Protein AF-A0A849F5K6-F1 (afdb_monomer_lite)

pLDDT: mean 85.27, std 10.62, ran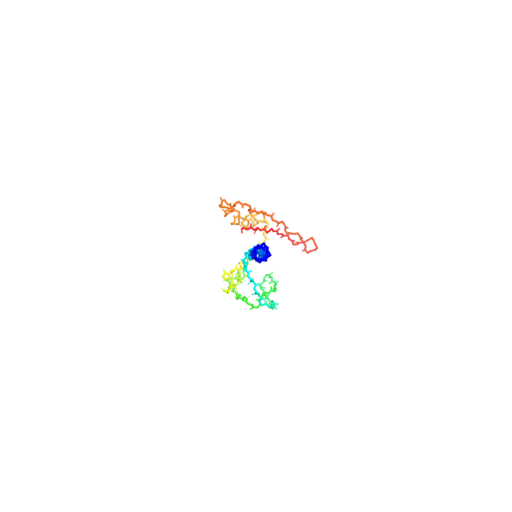ge [55.69, 97.12]

Structure (mmCIF, N/CA/C/O backbone):
data_AF-A0A849F5K6-F1
#
_entry.id   AF-A0A849F5K6-F1
#
loop_
_atom_site.group_PDB
_atom_site.id
_atom_site.type_symbol
_atom_site.label_atom_id
_atom_site.label_alt_id
_atom_site.label_comp_id
_atom_site.label_asym_id
_atom_site.label_entity_id
_atom_site.label_seq_id
_atom_site.pdbx_PDB_ins_code
_atom_site.Cartn_x
_atom_site.Cartn_y
_atom_site.Cartn_z
_atom_site.occupancy
_atom_site.B_iso_or_equiv
_atom_site.auth_seq_id
_atom_site.auth_comp_id
_atom_site.auth_asym_id
_atom_site.auth_atom_id
_atom_site.pdbx_PDB_model_num
ATOM 1 N N . MET A 1 1 ? 17.921 19.137 -88.217 1.00 57.31 1 MET A N 1
ATOM 2 C CA . MET A 1 1 ? 18.134 19.720 -86.867 1.00 57.31 1 MET A CA 1
ATOM 3 C C . MET A 1 1 ? 16.917 19.630 -85.945 1.00 57.31 1 MET A C 1
ATOM 5 O O . MET A 1 1 ? 17.118 19.302 -84.788 1.00 57.31 1 MET A O 1
ATOM 9 N N . LYS A 1 2 ? 15.675 19.828 -86.423 1.00 64.31 2 LYS A N 1
ATOM 10 C CA . LYS A 1 2 ? 14.465 19.844 -85.570 1.00 64.31 2 LYS A CA 1
ATOM 11 C C 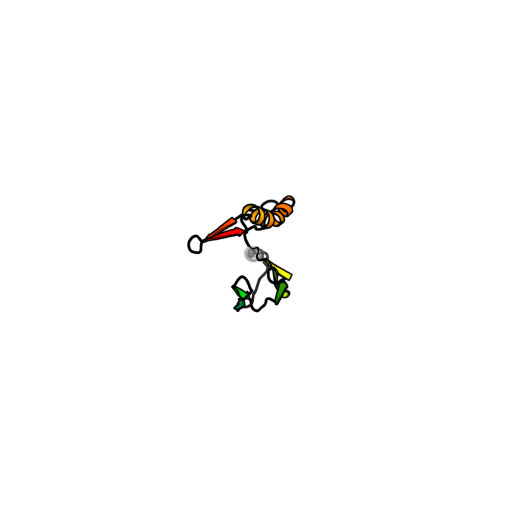. LYS A 1 2 ? 14.209 18.548 -84.769 1.00 64.31 2 LYS A C 1
ATOM 13 O O . LYS A 1 2 ? 13.930 18.630 -83.584 1.00 64.31 2 LYS A O 1
ATOM 18 N N . ILE A 1 3 ? 14.391 17.364 -85.367 1.00 75.00 3 ILE A N 1
ATOM 19 C CA . ILE A 1 3 ? 14.138 16.065 -84.699 1.00 75.00 3 ILE A CA 1
ATOM 20 C C . ILE A 1 3 ? 15.132 15.780 -83.559 1.00 75.00 3 ILE A C 1
ATO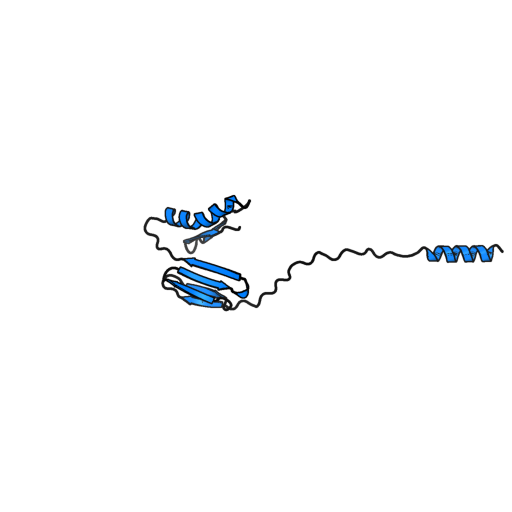M 22 O O . ILE A 1 3 ? 14.725 15.328 -82.496 1.00 75.00 3 ILE A O 1
ATOM 26 N N . LYS A 1 4 ? 16.423 16.104 -83.736 1.00 75.12 4 LYS A N 1
ATOM 27 C CA . LYS A 1 4 ? 17.435 15.932 -82.676 1.00 75.12 4 LYS A CA 1
ATOM 28 C C . LYS A 1 4 ? 17.159 16.846 -81.473 1.00 75.12 4 LYS A C 1
ATOM 30 O O . LYS A 1 4 ? 17.317 16.401 -80.344 1.00 75.12 4 LYS A O 1
ATOM 35 N N . SER A 1 5 ? 16.683 18.075 -81.708 1.00 76.31 5 SER A N 1
ATOM 36 C CA . SER A 1 5 ? 16.238 18.972 -80.629 1.00 76.31 5 SER A CA 1
ATOM 37 C C . SER A 1 5 ? 14.996 18.459 -79.904 1.00 76.31 5 SER A C 1
ATOM 39 O O . SER A 1 5 ? 14.935 18.586 -78.689 1.00 76.31 5 SER A O 1
ATOM 41 N N . VAL A 1 6 ? 14.029 17.862 -80.610 1.00 84.00 6 VAL A N 1
ATOM 42 C CA . VAL A 1 6 ? 12.816 17.302 -79.982 1.00 84.00 6 VAL A CA 1
ATOM 43 C C . VAL A 1 6 ? 13.154 16.099 -79.099 1.00 84.00 6 VAL A C 1
ATOM 45 O O . VAL A 1 6 ? 12.652 16.007 -77.984 1.00 84.00 6 VAL A O 1
ATOM 48 N N . ILE A 1 7 ? 14.051 15.218 -79.554 1.00 85.25 7 ILE A N 1
ATOM 49 C CA . ILE A 1 7 ? 14.507 14.064 -78.763 1.00 85.25 7 ILE A CA 1
ATOM 50 C C . ILE A 1 7 ? 15.252 14.533 -77.508 1.00 85.25 7 ILE A C 1
ATOM 52 O O . ILE A 1 7 ? 14.963 14.040 -76.425 1.00 85.25 7 ILE A O 1
ATOM 56 N N . LEU A 1 8 ? 16.140 15.528 -77.638 1.00 84.88 8 LEU A N 1
ATOM 57 C CA . LEU A 1 8 ? 16.868 16.107 -76.504 1.00 84.88 8 LEU A CA 1
ATOM 58 C C . LEU A 1 8 ? 15.915 16.722 -75.464 1.00 84.88 8 LEU A C 1
ATOM 60 O O . LEU A 1 8 ? 16.107 16.555 -74.259 1.00 84.88 8 LEU A O 1
ATOM 64 N N . LEU A 1 9 ? 14.869 17.408 -75.933 1.00 85.31 9 LEU A N 1
ATOM 65 C CA . LEU A 1 9 ? 13.863 18.022 -75.070 1.00 85.31 9 LEU A CA 1
ATOM 66 C C . LEU A 1 9 ? 13.039 16.961 -74.324 1.00 85.31 9 LEU A C 1
ATOM 68 O O . LEU A 1 9 ? 12.788 17.108 -73.131 1.00 85.31 9 LEU A O 1
ATOM 72 N N . LEU A 1 10 ? 12.678 15.869 -75.004 1.00 84.50 10 LEU A N 1
ATOM 73 C CA . LEU A 1 10 ? 11.925 14.764 -74.410 1.00 84.50 10 LEU A CA 1
ATOM 74 C C . LEU A 1 10 ? 12.759 14.002 -73.368 1.00 84.50 10 LEU A C 1
ATOM 76 O O . LEU A 1 10 ? 12.256 13.690 -72.292 1.00 84.50 10 LEU A O 1
ATOM 80 N N . THR A 1 11 ? 14.047 13.766 -73.644 1.00 83.19 11 THR A N 1
ATOM 81 C CA . THR A 1 11 ? 14.969 13.157 -72.671 1.00 83.19 11 THR A CA 1
ATOM 82 C C . THR A 1 11 ? 15.220 14.055 -71.465 1.00 83.19 11 THR A C 1
ATOM 84 O O . THR A 1 11 ? 15.336 13.550 -70.357 1.00 83.19 11 THR A O 1
ATOM 87 N N . SER A 1 12 ? 15.257 15.378 -71.659 1.00 83.75 12 SER A N 1
ATOM 88 C CA . SER A 1 12 ? 15.378 16.336 -70.556 1.00 83.75 12 SER A CA 1
ATOM 89 C C . SER A 1 12 ? 14.147 16.290 -69.647 1.00 83.75 12 SER A C 1
ATOM 91 O O . SER A 1 12 ? 14.279 16.250 -68.430 1.00 83.75 12 SER A O 1
ATOM 93 N N . LEU A 1 13 ? 12.945 16.198 -70.227 1.00 83.19 13 LEU A N 1
ATOM 94 C CA . LEU A 1 13 ? 11.695 16.164 -69.466 1.00 83.19 13 LEU A CA 1
ATOM 95 C C . LEU A 1 13 ? 11.556 14.900 -68.594 1.00 83.19 13 LEU A C 1
ATOM 97 O O . LEU A 1 13 ? 11.025 14.975 -67.489 1.00 83.19 13 LEU A O 1
ATOM 101 N N . LEU A 1 14 ? 12.091 13.765 -69.054 1.00 81.06 14 LEU A N 1
ATOM 102 C CA . LEU A 1 14 ? 12.134 12.503 -68.300 1.00 81.06 14 LEU A CA 1
ATOM 103 C C . LEU A 1 14 ? 13.061 12.554 -67.071 1.00 81.06 14 LEU A C 1
ATOM 105 O O . LEU A 1 14 ? 12.874 11.776 -66.142 1.00 81.06 14 LEU A O 1
ATOM 109 N N . LEU A 1 15 ? 14.034 13.472 -67.027 1.00 78.31 15 LEU A N 1
ATOM 110 C CA . LEU A 1 15 ? 14.934 13.623 -65.874 1.00 78.31 15 LEU A CA 1
ATOM 111 C C . LEU A 1 15 ? 14.290 14.378 -64.698 1.00 78.31 15 LEU A C 1
ATOM 113 O O . LEU A 1 15 ? 14.856 14.387 -63.607 1.00 78.31 15 LEU A O 1
ATOM 117 N N . TYR A 1 16 ? 13.110 14.981 -64.890 1.00 76.31 16 TYR A N 1
ATOM 118 C CA . TYR A 1 16 ? 12.390 15.720 -63.844 1.00 76.31 16 TYR A CA 1
ATOM 119 C C . TYR A 1 16 ? 11.287 14.905 -63.148 1.00 76.31 16 TYR A C 1
ATOM 121 O O . TYR A 1 16 ? 10.654 15.408 -62.222 1.00 76.31 16 TYR A O 1
ATOM 129 N N . THR A 1 17 ? 11.056 13.647 -63.538 1.00 76.31 17 THR A N 1
ATOM 130 C CA . THR A 1 17 ? 10.066 12.772 -62.887 1.00 76.31 17 THR A CA 1
ATOM 131 C C . THR A 1 17 ? 10.717 11.948 -61.772 1.00 76.31 17 THR A C 1
ATOM 133 O O . THR A 1 17 ? 10.923 10.744 -61.913 1.00 76.31 17 THR A O 1
ATOM 136 N N . GLY A 1 18 ? 11.091 12.598 -60.669 1.00 75.19 18 GLY A N 1
ATOM 137 C CA . GLY A 1 18 ? 11.511 11.923 -59.438 1.00 75.19 18 GLY A CA 1
ATOM 138 C C . GLY A 1 18 ? 10.386 11.948 -58.405 1.00 75.19 18 GLY A C 1
ATOM 139 O O . GLY A 1 18 ? 9.970 13.026 -57.989 1.00 75.19 18 GLY A O 1
ATOM 140 N N . CYS A 1 19 ? 9.893 10.783 -57.978 1.00 72.00 19 CYS A N 1
ATOM 141 C CA . CYS A 1 19 ? 9.023 10.689 -56.804 1.00 72.00 19 CYS A CA 1
ATOM 142 C C . CYS A 1 19 ? 9.880 10.812 -55.542 1.00 72.00 19 CYS A C 1
ATOM 144 O O . CYS A 1 19 ? 10.741 9.971 -55.292 1.00 72.00 19 CYS A O 1
ATOM 146 N N . ALA A 1 20 ? 9.633 11.845 -54.742 1.00 71.44 20 ALA A N 1
ATOM 147 C CA . ALA A 1 20 ? 10.070 11.863 -53.356 1.00 71.44 20 ALA A CA 1
ATOM 148 C C . ALA A 1 20 ? 9.066 11.030 -52.548 1.00 71.44 20 ALA A C 1
ATOM 150 O O . ALA A 1 20 ? 7.894 11.391 -52.471 1.00 71.44 20 ALA A O 1
ATOM 151 N N . GLU A 1 21 ? 9.498 9.900 -51.991 1.00 73.62 21 GLU A N 1
ATOM 152 C CA . GLU A 1 21 ? 8.693 9.182 -51.001 1.00 73.62 21 GLU A CA 1
ATOM 153 C C . GLU A 1 21 ? 8.549 10.054 -49.751 1.00 73.62 21 GLU A C 1
ATOM 155 O O . GLU A 1 21 ? 9.529 10.609 -49.245 1.00 73.62 21 GLU A O 1
ATOM 160 N N . GLU A 1 22 ? 7.318 10.201 -49.260 1.00 74.88 22 GLU A N 1
ATOM 161 C CA . GLU A 1 22 ? 7.065 10.904 -48.008 1.00 74.88 22 GLU A CA 1
ATOM 162 C C . GLU A 1 22 ? 7.738 10.144 -46.860 1.00 74.88 22 GLU A C 1
ATOM 164 O O . GLU A 1 22 ? 7.300 9.074 -46.434 1.00 74.88 22 GLU A O 1
ATOM 169 N N . VAL A 1 23 ? 8.833 10.705 -46.346 1.00 75.38 23 VAL A N 1
ATOM 170 C CA . VAL A 1 23 ? 9.520 10.185 -45.165 1.00 75.38 23 VAL A CA 1
ATOM 171 C C . VAL A 1 23 ? 8.697 10.506 -43.923 1.00 75.38 23 VAL A C 1
ATOM 173 O O . VAL A 1 23 ? 8.838 11.559 -43.302 1.00 75.38 23 VAL A O 1
ATOM 176 N N . LEU A 1 24 ? 7.811 9.582 -43.551 1.00 80.81 24 LEU A N 1
ATOM 177 C CA . LEU A 1 24 ? 7.080 9.690 -42.295 1.00 80.81 24 LEU A CA 1
ATOM 178 C C . LEU A 1 24 ? 8.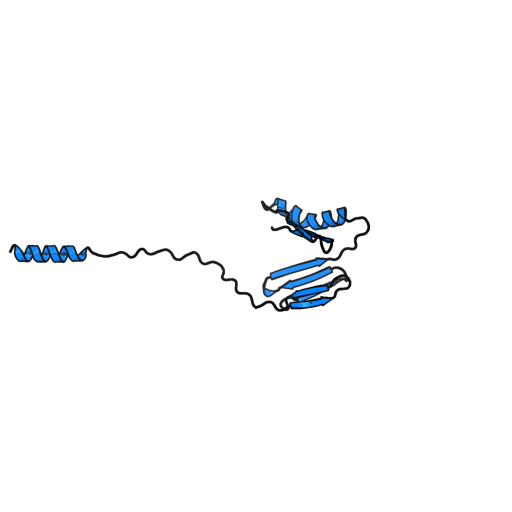068 9.600 -41.117 1.00 80.81 24 LEU A C 1
ATOM 180 O O . LEU A 1 24 ? 8.836 8.634 -41.027 1.00 80.81 24 LEU A O 1
ATOM 184 N N . PRO A 1 25 ? 8.074 10.583 -40.197 1.00 78.19 25 PRO A N 1
ATOM 185 C CA . PRO A 1 25 ? 8.957 10.549 -39.044 1.00 78.19 25 PRO A CA 1
ATOM 186 C C . PRO A 1 25 ? 8.609 9.348 -38.165 1.00 78.19 25 PRO A C 1
ATOM 188 O O . PRO A 1 25 ? 7.444 9.098 -37.846 1.00 78.19 25 PRO A O 1
ATOM 191 N N . LYS A 1 26 ? 9.636 8.598 -37.755 1.00 79.12 26 LYS A N 1
ATOM 192 C CA . LYS A 1 26 ? 9.470 7.437 -36.877 1.00 79.12 26 LYS A CA 1
ATOM 193 C C . LYS A 1 26 ? 8.767 7.881 -35.582 1.00 79.12 26 LYS A C 1
ATOM 195 O O . LYS A 1 26 ? 9.166 8.900 -35.010 1.00 79.12 26 LYS A O 1
ATOM 200 N N . PRO A 1 27 ? 7.744 7.150 -35.103 1.00 79.38 27 PRO A N 1
ATOM 201 C CA . PRO A 1 27 ? 7.058 7.506 -33.867 1.00 79.38 27 PRO A CA 1
ATOM 202 C C . PRO A 1 27 ? 8.050 7.571 -32.704 1.00 79.38 27 PRO A C 1
ATOM 204 O O . PRO A 1 27 ? 9.035 6.826 -32.665 1.00 79.38 27 PRO A O 1
ATOM 207 N N . LYS A 1 28 ? 7.792 8.475 -31.752 1.00 82.25 28 LYS A N 1
ATOM 208 C CA . LYS A 1 28 ? 8.621 8.620 -30.551 1.00 82.25 28 LYS A CA 1
ATOM 209 C C . LYS A 1 28 ? 8.697 7.275 -29.829 1.00 82.25 28 LYS A C 1
ATOM 211 O O . LYS A 1 28 ? 7.669 6.660 -29.552 1.00 82.25 28 LYS A O 1
ATOM 216 N N . ALA A 1 29 ? 9.913 6.825 -29.535 1.00 80.88 29 ALA A N 1
ATOM 217 C CA . ALA A 1 29 ? 10.118 5.606 -28.769 1.00 80.88 29 ALA A CA 1
ATOM 218 C C . ALA A 1 29 ? 9.550 5.792 -27.356 1.00 80.88 29 ALA A C 1
ATOM 220 O O . ALA A 1 29 ? 9.876 6.761 -26.672 1.00 80.88 29 ALA A O 1
ATOM 221 N N . MET A 1 30 ? 8.696 4.864 -26.938 1.00 82.19 30 MET A N 1
ATOM 222 C CA . MET A 1 30 ? 8.237 4.749 -25.556 1.00 82.19 30 MET A CA 1
ATOM 223 C C . MET A 1 30 ? 9.071 3.693 -24.834 1.00 82.19 30 MET A C 1
ATOM 225 O O . MET A 1 30 ? 9.692 2.835 -25.468 1.00 82.19 30 MET A O 1
ATOM 229 N N . LEU A 1 31 ? 9.077 3.742 -23.503 1.00 81.94 31 LEU A N 1
ATOM 230 C CA . LEU A 1 31 ? 9.660 2.674 -22.701 1.00 81.94 31 LEU A CA 1
ATOM 231 C C . LEU A 1 31 ? 8.907 1.372 -22.985 1.00 81.94 31 LEU A C 1
ATOM 233 O O . LEU A 1 31 ? 7.705 1.268 -22.745 1.00 81.94 31 LEU A O 1
ATOM 237 N N . ARG A 1 32 ? 9.623 0.372 -23.500 1.00 82.81 32 ARG A N 1
ATOM 238 C CA . ARG A 1 3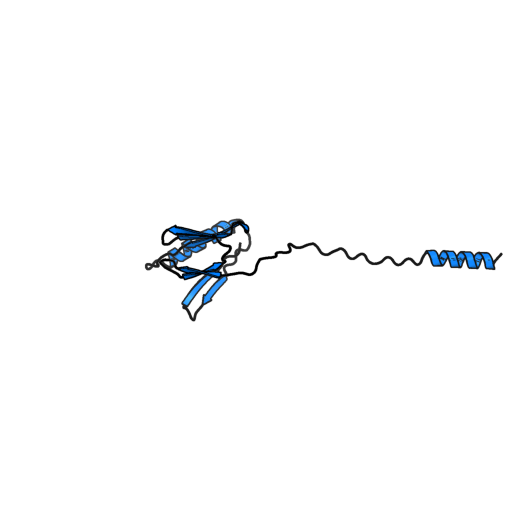2 ? 9.114 -0.993 -23.601 1.00 82.81 32 ARG A CA 1
ATOM 239 C C . ARG A 1 32 ? 9.344 -1.667 -22.255 1.00 82.81 32 ARG A C 1
ATOM 241 O O . ARG A 1 32 ? 10.447 -2.123 -21.966 1.00 82.81 32 ARG A O 1
ATOM 248 N N . LEU A 1 33 ? 8.314 -1.659 -21.421 1.00 82.00 33 LEU A N 1
ATOM 249 C CA . LEU A 1 33 ? 8.339 -2.312 -20.121 1.00 82.00 33 LEU A CA 1
ATOM 250 C C . LEU A 1 33 ? 8.008 -3.795 -20.321 1.00 82.00 33 LEU A C 1
ATOM 252 O O . LEU A 1 33 ? 6.879 -4.142 -20.659 1.00 82.00 33 LEU A O 1
ATOM 256 N N . GLU A 1 34 ? 9.004 -4.662 -20.155 1.00 81.69 34 GLU A N 1
ATOM 257 C CA . GLU A 1 34 ? 8.815 -6.113 -20.116 1.00 81.69 34 GLU A CA 1
ATOM 258 C C . GLU A 1 34 ? 8.997 -6.597 -18.682 1.00 81.69 34 GLU A C 1
ATOM 260 O O . GLU A 1 34 ? 10.064 -6.438 -18.085 1.00 81.69 34 GLU A O 1
ATOM 265 N N . TYR A 1 35 ? 7.940 -7.187 -18.132 1.00 80.94 35 TYR A N 1
ATOM 266 C CA . TYR A 1 35 ? 7.952 -7.774 -16.801 1.00 80.94 35 TYR A CA 1
ATOM 267 C C . TYR A 1 35 ? 7.854 -9.296 -16.912 1.00 80.94 35 TYR A C 1
ATOM 269 O O . TYR A 1 35 ? 7.136 -9.800 -17.778 1.00 80.94 35 TYR A O 1
ATOM 277 N N . PRO A 1 36 ? 8.560 -10.045 -16.050 1.00 84.50 36 PRO A N 1
ATOM 278 C CA . PRO A 1 36 ? 8.381 -11.488 -15.972 1.00 84.50 36 PRO A CA 1
ATOM 279 C C . PRO A 1 36 ? 6.952 -11.826 -15.528 1.00 84.50 36 PRO A C 1
ATOM 281 O O . PRO A 1 36 ? 6.302 -11.038 -14.836 1.00 84.50 36 PRO A O 1
ATOM 284 N N . ASN A 1 37 ? 6.486 -13.024 -15.886 1.00 86.38 37 ASN A N 1
ATOM 285 C CA . ASN A 1 37 ? 5.205 -13.534 -15.404 1.00 86.38 37 ASN A CA 1
ATOM 286 C C . ASN A 1 37 ? 5.172 -13.527 -13.871 1.00 86.38 37 ASN A C 1
ATOM 288 O O . ASN A 1 37 ? 6.141 -13.918 -13.215 1.00 86.38 37 ASN A O 1
ATOM 292 N N . SER A 1 38 ? 4.063 -13.058 -13.302 1.00 85.25 38 SER A N 1
ATOM 293 C CA . SER A 1 38 ? 3.921 -12.945 -11.858 1.00 85.25 38 SER A CA 1
ATOM 294 C C . SER A 1 38 ? 3.592 -14.298 -11.233 1.00 85.25 38 SER A C 1
ATOM 296 O O . SER A 1 38 ? 2.519 -14.865 -11.426 1.00 85.25 38 SER A O 1
ATOM 298 N N . GLU A 1 39 ? 4.525 -14.798 -10.430 1.00 93.56 39 GLU A N 1
ATOM 299 C CA . GLU A 1 39 ? 4.292 -15.919 -9.529 1.00 93.56 39 GLU A CA 1
ATOM 300 C C . GLU A 1 39 ? 4.019 -15.394 -8.121 1.00 93.56 39 GLU A C 1
ATOM 302 O O . GLU A 1 39 ? 4.654 -14.437 -7.660 1.00 93.56 39 GLU A O 1
ATOM 307 N N . TYR A 1 40 ? 3.066 -16.019 -7.430 1.00 94.88 40 TYR A N 1
ATOM 308 C CA . TYR A 1 40 ? 2.600 -15.560 -6.128 1.00 94.88 40 TYR A CA 1
ATOM 309 C C . TYR A 1 40 ? 2.801 -16.623 -5.053 1.00 94.88 40 TYR A C 1
ATOM 311 O O . TYR A 1 40 ? 2.367 -17.763 -5.200 1.00 94.88 40 TYR A O 1
ATOM 319 N N . GLY A 1 41 ? 3.402 -16.212 -3.940 1.00 94.44 41 GLY A N 1
ATOM 320 C CA . GLY A 1 41 ? 3.438 -16.966 -2.691 1.00 94.44 41 GLY A CA 1
ATOM 321 C C . GLY A 1 41 ? 2.438 -16.401 -1.686 1.00 94.44 41 GLY A C 1
ATOM 322 O O . GLY A 1 41 ? 2.004 -15.257 -1.808 1.00 94.44 41 GLY A O 1
ATOM 323 N N . VAL A 1 42 ? 2.076 -17.185 -0.676 1.00 95.50 42 VAL A N 1
ATOM 324 C CA . VAL A 1 42 ? 1.187 -16.746 0.409 1.00 95.50 42 VAL A CA 1
ATOM 325 C C . VAL A 1 42 ? 2.019 -16.362 1.628 1.00 95.50 42 VAL A C 1
ATOM 327 O O . VAL A 1 42 ? 2.937 -17.090 2.001 1.00 95.50 42 VAL A O 1
ATOM 330 N N . ILE A 1 43 ? 1.682 -15.240 2.262 1.00 93.44 43 ILE A N 1
ATOM 331 C CA . ILE A 1 43 ? 2.213 -14.841 3.567 1.00 93.44 43 ILE A CA 1
ATOM 332 C C . ILE A 1 43 ? 1.094 -14.812 4.594 1.00 93.44 43 ILE A C 1
ATOM 334 O O . ILE A 1 43 ? 0.023 -14.266 4.341 1.00 93.44 43 ILE A O 1
ATOM 338 N N . ASN A 1 44 ? 1.404 -15.354 5.770 1.00 94.00 44 ASN A N 1
ATOM 339 C CA . ASN A 1 44 ? 0.582 -15.289 6.968 1.00 94.00 44 ASN A CA 1
ATOM 340 C C . ASN A 1 44 ? 1.278 -14.391 7.988 1.00 94.00 44 ASN A C 1
ATOM 342 O O . ASN A 1 44 ? 2.393 -14.697 8.411 1.00 94.00 44 ASN A O 1
ATOM 346 N N . THR A 1 45 ? 0.630 -13.300 8.381 1.00 91.88 45 THR A N 1
ATOM 347 C CA . THR A 1 45 ? 1.046 -12.479 9.523 1.00 91.88 45 THR A CA 1
ATOM 348 C C . THR A 1 45 ? 0.151 -12.790 10.722 1.00 91.88 45 THR A C 1
ATOM 350 O O . THR A 1 45 ? -0.779 -13.591 10.636 1.00 91.88 45 THR A O 1
ATOM 353 N N . GLN A 1 46 ? 0.415 -12.151 11.861 1.00 92.00 46 GLN A N 1
ATOM 354 C CA . GLN A 1 46 ? -0.430 -12.301 13.047 1.00 92.00 46 GLN A CA 1
ATOM 355 C C . GLN A 1 46 ? -1.865 -11.784 12.825 1.00 92.00 46 GLN A C 1
ATOM 357 O O . GLN A 1 46 ? -2.791 -12.241 13.493 1.00 92.00 46 GLN A O 1
ATOM 362 N N . HIS A 1 47 ? -2.048 -10.822 11.916 1.00 92.69 47 HIS A N 1
ATOM 363 C CA . HIS A 1 47 ? -3.304 -10.084 11.768 1.00 92.69 47 HIS A CA 1
ATOM 364 C C . HIS A 1 47 ? -3.978 -10.271 10.409 1.00 92.69 47 HIS A C 1
ATOM 366 O O . HIS A 1 47 ? -5.179 -10.038 10.302 1.00 92.69 47 HIS A O 1
ATOM 372 N N . PHE A 1 48 ? -3.238 -10.673 9.376 1.00 91.56 48 PHE A N 1
ATOM 373 C CA . PHE A 1 48 ? -3.767 -10.801 8.022 1.00 91.56 48 PHE A CA 1
ATOM 374 C C . PHE A 1 48 ? -2.965 -11.806 7.187 1.00 91.56 48 PHE A C 1
ATOM 376 O O . PHE A 1 48 ? -1.819 -12.140 7.486 1.00 91.56 48 PHE A O 1
ATOM 383 N N . GLN A 1 49 ? -3.575 -12.273 6.102 1.00 93.94 49 GLN A N 1
ATOM 384 C CA . GLN A 1 49 ? -2.952 -13.135 5.105 1.00 93.94 49 GLN A CA 1
ATOM 385 C C . GLN A 1 49 ? -3.106 -12.486 3.734 1.00 93.94 49 GLN A C 1
ATOM 387 O O . GLN A 1 49 ? -4.161 -11.939 3.420 1.00 93.94 49 GLN A O 1
ATOM 392 N N . PHE A 1 50 ? -2.066 -12.554 2.908 1.00 93.38 50 PHE A N 1
ATOM 393 C CA . PHE A 1 50 ? -2.129 -12.047 1.541 1.00 93.38 50 PHE A CA 1
ATOM 394 C C . PHE A 1 50 ? -1.160 -12.785 0.618 1.00 93.38 50 PHE A C 1
ATOM 396 O O . PHE A 1 50 ? -0.211 -13.440 1.056 1.00 93.38 50 PHE A O 1
ATOM 403 N N . LYS A 1 51 ? -1.415 -12.684 -0.687 1.00 95.00 51 LYS A N 1
ATOM 404 C CA . LYS A 1 51 ? -0.512 -13.186 -1.723 1.00 95.00 51 LYS A CA 1
ATOM 405 C C . LYS A 1 51 ? 0.522 -12.114 -2.052 1.00 95.00 51 LYS A C 1
ATOM 407 O O . LYS A 1 51 ? 0.150 -10.987 -2.368 1.00 95.00 51 LYS A O 1
ATOM 412 N N . LYS A 1 52 ? 1.804 -12.472 -2.030 1.00 93.94 52 LYS A N 1
ATOM 413 C CA . LYS A 1 52 ? 2.903 -11.609 -2.476 1.00 93.94 52 LYS A CA 1
ATOM 414 C C . LYS A 1 52 ? 3.524 -12.141 -3.756 1.00 93.94 52 LYS A C 1
ATOM 416 O O . LYS A 1 52 ? 3.603 -13.352 -3.948 1.00 93.94 52 LYS A O 1
ATOM 421 N N . ASN A 1 53 ? 4.030 -11.244 -4.594 1.00 93.50 53 ASN A N 1
ATOM 422 C CA . ASN A 1 53 ? 4.852 -11.635 -5.732 1.00 93.50 53 ASN A CA 1
ATOM 423 C C . ASN A 1 53 ? 6.163 -12.276 -5.228 1.00 93.50 53 ASN A C 1
ATOM 425 O O . ASN A 1 53 ? 6.770 -11.782 -4.274 1.00 93.50 53 ASN A O 1
ATOM 429 N N . LEU A 1 54 ? 6.618 -13.371 -5.836 1.00 93.19 54 LEU A N 1
ATOM 430 C CA . LEU A 1 54 ? 7.853 -14.050 -5.423 1.00 93.19 54 LEU A CA 1
ATOM 431 C C . LEU A 1 54 ? 9.120 -13.200 -5.615 1.00 93.19 54 LEU A C 1
ATOM 433 O O . LEU A 1 54 ? 10.087 -13.402 -4.889 1.00 93.19 54 LEU A O 1
ATOM 437 N N . LEU A 1 55 ? 9.092 -12.208 -6.508 1.00 92.25 55 LEU A N 1
ATOM 438 C CA . LEU A 1 55 ? 10.191 -11.263 -6.753 1.00 92.25 55 LEU A CA 1
ATOM 439 C C . LEU A 1 55 ? 10.379 -10.224 -5.641 1.00 92.25 55 LEU A C 1
ATOM 441 O O . LEU A 1 55 ? 11.301 -9.415 -5.722 1.00 92.25 55 LEU A O 1
ATOM 445 N N . SER A 1 56 ? 9.488 -10.214 -4.650 1.00 94.12 56 SER A N 1
ATOM 446 C CA . SER A 1 56 ? 9.567 -9.305 -3.514 1.00 94.12 56 SER A CA 1
ATOM 447 C C . SER A 1 56 ? 10.226 -9.932 -2.294 1.00 94.12 56 SER A C 1
ATOM 449 O O . SER A 1 56 ? 9.995 -11.105 -1.961 1.00 94.12 56 SER A O 1
ATOM 451 N N . GLU A 1 57 ? 10.975 -9.105 -1.581 1.00 95.19 57 GLU A N 1
ATOM 452 C CA . GLU A 1 57 ? 11.590 -9.415 -0.299 1.00 95.19 57 GLU A CA 1
ATOM 453 C C . GLU A 1 57 ? 10.645 -8.961 0.815 1.00 95.19 57 GLU A C 1
ATOM 455 O O . GLU A 1 57 ? 10.187 -7.822 0.833 1.00 95.19 57 GLU A O 1
ATOM 460 N N . PHE A 1 58 ? 10.279 -9.877 1.712 1.00 94.88 58 PHE A N 1
ATOM 461 C CA . PHE A 1 58 ? 9.381 -9.568 2.822 1.00 94.88 58 PHE A CA 1
ATOM 462 C C . PHE A 1 58 ? 10.191 -9.347 4.092 1.00 94.88 58 PHE A C 1
ATOM 464 O O . PHE A 1 58 ? 10.866 -10.263 4.563 1.00 94.88 58 PHE A O 1
ATOM 471 N N . GLU A 1 59 ? 10.071 -8.156 4.665 1.00 94.75 59 GLU A N 1
ATOM 472 C CA . GLU A 1 59 ? 10.675 -7.796 5.938 1.00 94.75 59 GLU A CA 1
ATOM 473 C C . GLU A 1 59 ? 9.582 -7.555 6.987 1.00 94.75 59 GLU A C 1
ATOM 475 O O . GLU A 1 59 ? 8.652 -6.771 6.793 1.00 94.75 59 GLU A O 1
ATOM 480 N N . GLN A 1 60 ? 9.706 -8.198 8.146 1.00 93.44 60 GLN A N 1
ATOM 481 C CA . GLN A 1 60 ? 8.862 -7.920 9.303 1.00 93.44 60 GLN A CA 1
ATOM 482 C C . GLN A 1 60 ? 9.610 -6.992 10.263 1.00 93.44 60 GLN A C 1
ATOM 484 O O . GLN A 1 60 ? 10.527 -7.427 10.956 1.00 93.44 60 GLN A O 1
ATOM 489 N N . LYS A 1 61 ? 9.200 -5.719 10.337 1.00 92.56 61 LYS A N 1
ATOM 490 C CA . LYS A 1 61 ? 9.768 -4.763 11.304 1.00 92.56 61 LYS A CA 1
ATOM 491 C C . LYS A 1 61 ? 9.270 -5.053 12.717 1.00 92.56 61 LYS A C 1
ATOM 493 O O . LYS A 1 61 ? 10.037 -5.002 13.672 1.00 92.56 61 LYS A O 1
ATOM 498 N N . ASN A 1 62 ? 7.978 -5.341 12.853 1.00 91.50 62 ASN A N 1
ATOM 499 C CA . ASN A 1 62 ? 7.350 -5.823 14.084 1.00 91.50 62 ASN A CA 1
ATOM 500 C C . ASN A 1 62 ? 6.049 -6.572 13.738 1.00 91.50 62 ASN A C 1
ATOM 502 O O . ASN A 1 62 ? 5.726 -6.734 12.567 1.00 91.50 62 ASN A O 1
ATOM 506 N N . ASN A 1 63 ? 5.287 -7.029 14.734 1.00 89.38 63 ASN A N 1
ATOM 507 C CA . ASN A 1 63 ? 4.062 -7.814 14.502 1.00 89.38 63 ASN A CA 1
ATOM 508 C C . ASN A 1 63 ? 2.959 -7.069 13.729 1.00 89.38 63 ASN A C 1
ATOM 510 O O . ASN A 1 63 ? 2.060 -7.710 13.192 1.00 89.38 63 ASN A O 1
ATOM 514 N N . ASN A 1 64 ? 3.026 -5.739 13.678 1.00 93.25 64 ASN A N 1
ATOM 515 C CA . ASN A 1 64 ? 2.037 -4.885 13.033 1.00 93.25 64 ASN A CA 1
ATOM 516 C C . ASN A 1 64 ? 2.565 -4.208 11.767 1.00 93.25 64 ASN A C 1
ATOM 518 O O . ASN A 1 64 ? 1.760 -3.708 10.995 1.00 93.25 64 ASN A O 1
ATOM 522 N N . ALA A 1 65 ? 3.879 -4.132 11.562 1.00 94.00 65 ALA A N 1
ATOM 523 C CA . ALA A 1 65 ? 4.498 -3.370 10.486 1.00 94.00 65 ALA A CA 1
ATOM 524 C C . ALA A 1 65 ? 5.418 -4.264 9.656 1.00 94.00 65 ALA A C 1
ATOM 526 O O . ALA A 1 65 ? 6.376 -4.858 10.163 1.00 94.00 65 ALA A O 1
ATOM 527 N N . HIS A 1 66 ? 5.133 -4.304 8.362 1.00 95.00 66 HIS A N 1
ATOM 528 C CA . HIS A 1 66 ? 5.817 -5.126 7.381 1.00 95.00 66 HIS A CA 1
ATOM 529 C C . HIS A 1 66 ? 6.201 -4.280 6.170 1.00 95.00 66 HIS A C 1
ATOM 531 O O . HIS A 1 66 ? 5.508 -3.322 5.821 1.00 95.00 66 HIS A O 1
ATOM 537 N N . ILE A 1 67 ? 7.295 -4.655 5.522 1.00 95.94 67 ILE A N 1
ATOM 538 C CA . ILE A 1 67 ? 7.756 -4.051 4.278 1.00 95.94 67 ILE A CA 1
ATOM 539 C C . ILE A 1 67 ? 7.832 -5.149 3.227 1.00 95.94 67 ILE A C 1
ATOM 541 O O . ILE A 1 67 ? 8.314 -6.252 3.492 1.00 95.94 67 ILE A O 1
ATOM 545 N N . LEU A 1 68 ? 7.309 -4.851 2.044 1.00 95.56 68 LEU A N 1
ATOM 546 C CA . LEU A 1 68 ? 7.469 -5.676 0.863 1.00 95.56 68 LEU A CA 1
ATOM 547 C C . LEU A 1 68 ? 8.329 -4.917 -0.146 1.00 95.56 68 LEU A C 1
ATOM 549 O O . LEU A 1 68 ? 7.841 -4.025 -0.843 1.00 95.56 68 LEU A O 1
ATOM 553 N N . ASP A 1 69 ? 9.608 -5.261 -0.193 1.00 96.56 69 ASP A N 1
ATOM 554 C CA . ASP A 1 69 ? 10.603 -4.591 -1.016 1.00 96.56 69 ASP A CA 1
ATOM 555 C C . ASP A 1 69 ? 10.713 -5.225 -2.399 1.00 96.56 69 ASP A C 1
ATOM 557 O O . ASP A 1 69 ? 10.722 -6.447 -2.562 1.00 96.56 69 ASP A O 1
ATOM 561 N N . TYR A 1 70 ? 10.847 -4.375 -3.413 1.00 95.00 70 TYR A N 1
ATOM 562 C CA . TYR A 1 70 ? 11.138 -4.760 -4.788 1.00 95.00 70 TYR A CA 1
ATOM 563 C C . TYR A 1 70 ? 12.437 -4.084 -5.241 1.00 95.00 70 TYR A C 1
ATOM 565 O O . TYR A 1 70 ? 12.396 -3.068 -5.947 1.00 95.00 70 TYR A O 1
ATOM 573 N N . PRO A 1 71 ? 13.613 -4.651 -4.904 1.00 92.88 71 PRO A N 1
ATOM 574 C CA . PRO A 1 71 ? 14.904 -4.013 -5.170 1.00 92.88 71 PRO A CA 1
ATOM 575 C C . PRO A 1 71 ? 15.120 -3.671 -6.648 1.00 92.88 71 PRO A C 1
ATOM 577 O O . PRO A 1 71 ? 15.620 -2.598 -6.983 1.00 92.88 71 PRO A O 1
ATOM 580 N N . ARG A 1 72 ? 14.668 -4.550 -7.556 1.00 90.06 72 ARG A N 1
ATOM 581 C CA . ARG A 1 72 ? 14.769 -4.337 -9.012 1.00 90.06 72 ARG A CA 1
ATOM 582 C C . ARG A 1 72 ? 13.931 -3.160 -9.510 1.00 90.06 72 ARG A C 1
ATOM 584 O O . ARG A 1 72 ? 14.314 -2.531 -10.490 1.00 90.06 72 ARG A O 1
ATOM 591 N N . MET A 1 73 ? 12.812 -2.871 -8.849 1.00 90.19 73 MET A N 1
ATOM 592 C CA . MET A 1 73 ? 11.932 -1.747 -9.187 1.00 90.19 73 MET A CA 1
ATOM 593 C C . MET A 1 73 ? 12.257 -0.488 -8.379 1.00 90.19 73 MET A C 1
ATOM 595 O O . MET A 1 73 ? 11.666 0.554 -8.638 1.00 90.19 73 MET A O 1
ATOM 599 N N . LYS A 1 74 ? 13.199 -0.571 -7.424 1.00 92.12 74 LYS A N 1
ATOM 600 C CA . LYS A 1 74 ? 13.514 0.497 -6.462 1.00 92.12 74 LYS A CA 1
ATOM 601 C C . LYS A 1 74 ? 12.258 1.025 -5.759 1.00 92.12 74 LYS A C 1
ATOM 603 O O . LYS A 1 74 ? 12.106 2.229 -5.572 1.00 92.12 74 LYS A O 1
ATOM 608 N N . GLY A 1 75 ? 11.354 0.112 -5.413 1.00 92.94 75 GLY A N 1
ATOM 609 C CA . GLY A 1 75 ? 10.076 0.422 -4.787 1.00 92.94 75 GLY A CA 1
ATOM 610 C C . GLY A 1 75 ? 9.815 -0.481 -3.592 1.00 92.94 75 GLY A C 1
ATOM 611 O O . GLY A 1 75 ? 10.270 -1.625 -3.561 1.00 92.94 75 GLY A O 1
ATOM 612 N N . SER A 1 76 ? 9.052 0.039 -2.638 1.00 95.25 76 SER A N 1
ATOM 613 C CA . SER A 1 76 ? 8.736 -0.627 -1.377 1.00 95.25 76 SER A CA 1
ATOM 614 C C . SER A 1 76 ? 7.265 -0.416 -1.053 1.00 95.25 76 SER A C 1
ATOM 616 O O . SER A 1 76 ? 6.746 0.690 -1.207 1.00 95.25 76 SER A O 1
ATOM 618 N N . LEU A 1 77 ? 6.591 -1.463 -0.585 1.00 94.00 77 LEU A N 1
ATOM 619 C CA . LEU A 1 77 ? 5.240 -1.361 -0.039 1.00 94.00 77 LEU A CA 1
ATOM 620 C C . LEU A 1 77 ? 5.322 -1.449 1.481 1.00 94.00 77 LEU A C 1
ATOM 622 O O . LEU A 1 77 ? 5.788 -2.448 2.028 1.00 94.00 77 LEU A O 1
ATOM 626 N N . PHE A 1 78 ? 4.830 -0.421 2.160 1.00 93.31 78 PHE A N 1
ATOM 627 C CA . PHE A 1 78 ? 4.761 -0.380 3.616 1.00 93.31 78 PHE A CA 1
ATOM 628 C C . PHE A 1 78 ? 3.360 -0.793 4.057 1.00 93.31 78 PHE A C 1
ATOM 630 O O . PHE A 1 78 ? 2.377 -0.136 3.723 1.00 93.31 78 PHE A O 1
ATOM 637 N N . ILE A 1 79 ? 3.264 -1.885 4.809 1.00 93.44 79 ILE A N 1
ATOM 638 C CA . ILE A 1 79 ? 1.991 -2.473 5.229 1.00 93.44 79 ILE A CA 1
ATOM 639 C C . ILE A 1 79 ? 1.941 -2.432 6.750 1.00 93.44 79 ILE A C 1
ATOM 641 O O . ILE A 1 79 ? 2.768 -3.048 7.421 1.00 93.44 79 ILE A O 1
ATOM 645 N N . THR A 1 80 ? 0.978 -1.697 7.304 1.00 93.19 80 THR A N 1
ATOM 646 C CA . THR A 1 80 ? 0.823 -1.551 8.756 1.00 93.19 80 THR A CA 1
ATOM 647 C C . THR A 1 80 ? -0.592 -1.902 9.190 1.00 93.19 80 THR A C 1
ATOM 649 O O . THR A 1 80 ? -1.559 -1.330 8.696 1.00 93.19 80 THR A O 1
ATOM 652 N N . TYR A 1 81 ? -0.710 -2.808 10.154 1.00 94.38 81 TYR A N 1
ATOM 653 C CA . TYR A 1 81 ? -1.945 -3.112 10.857 1.00 94.38 81 TYR A CA 1
ATOM 654 C C . TYR A 1 81 ? -2.114 -2.183 12.064 1.00 94.38 81 TYR A C 1
ATOM 656 O O . TYR A 1 81 ? -1.204 -2.014 12.878 1.00 94.38 81 TYR A O 1
ATOM 664 N N . LYS A 1 82 ? -3.309 -1.609 12.209 1.00 93.06 82 LYS A N 1
ATOM 665 C CA . LYS A 1 82 ? -3.720 -0.874 13.406 1.00 93.06 82 LYS A CA 1
ATOM 666 C C . LYS A 1 82 ? -5.056 -1.420 13.889 1.00 93.06 82 LYS A C 1
ATOM 668 O O . LYS A 1 82 ? -6.007 -1.516 13.120 1.00 93.06 82 LYS A O 1
ATOM 673 N N . LYS A 1 83 ? -5.129 -1.768 15.175 1.00 94.50 83 LYS A N 1
ATOM 674 C CA . LYS A 1 83 ? -6.388 -2.157 15.813 1.00 94.50 83 LYS A CA 1
ATOM 675 C C . LYS A 1 83 ? -7.261 -0.916 16.001 1.00 94.50 83 LYS A C 1
ATOM 677 O O . LYS A 1 83 ? -6.775 0.089 16.507 1.00 94.50 83 LYS A O 1
ATOM 682 N N . VAL A 1 84 ? -8.539 -1.024 15.651 1.00 94.56 84 VAL A N 1
ATOM 683 C CA . VAL A 1 84 ? -9.538 0.027 15.872 1.00 94.56 84 VAL A CA 1
ATOM 684 C C . VAL A 1 84 ? -10.083 -0.086 17.295 1.00 94.56 84 VAL A C 1
ATOM 686 O O . VAL A 1 84 ? -10.620 -1.130 17.668 1.00 94.56 84 VAL A O 1
ATOM 689 N N . ASN A 1 85 ? -9.957 0.978 18.084 1.00 95.44 85 ASN A N 1
ATOM 690 C CA . ASN A 1 85 ? -10.451 1.062 19.459 1.00 95.44 85 ASN A CA 1
ATOM 691 C C . ASN A 1 85 ? -11.278 2.345 19.636 1.00 95.44 85 ASN A C 1
ATOM 693 O O . ASN A 1 85 ? -10.888 3.258 20.360 1.00 95.44 85 ASN A O 1
ATOM 697 N N . ASN A 1 86 ? -12.434 2.404 18.967 1.00 95.88 86 ASN A N 1
ATOM 698 C CA . ASN A 1 86 ? -13.344 3.557 18.998 1.00 95.88 86 ASN A CA 1
ATOM 699 C C . ASN A 1 86 ? -12.692 4.885 18.543 1.00 95.88 86 ASN A C 1
ATOM 701 O O . ASN A 1 86 ? -13.099 5.964 18.965 1.00 95.88 86 ASN A O 1
ATOM 705 N N . ASP A 1 87 ? -11.668 4.790 17.691 1.00 95.50 87 ASP A N 1
ATOM 706 C CA . ASP A 1 87 ? -10.811 5.882 17.218 1.00 95.50 87 ASP A CA 1
ATOM 707 C C . ASP A 1 87 ? -10.624 5.865 15.688 1.00 95.50 87 ASP A C 1
ATOM 709 O O . ASP A 1 87 ? -9.641 6.388 15.163 1.00 95.50 87 ASP A O 1
ATOM 713 N N . ILE A 1 88 ? -11.574 5.264 14.960 1.00 92.81 88 ILE A N 1
ATOM 714 C CA . ILE A 1 88 ? -11.480 5.060 13.508 1.00 92.81 88 ILE A CA 1
ATOM 715 C C . ILE A 1 88 ? -11.253 6.366 12.741 1.00 92.81 88 ILE A C 1
ATOM 717 O O . ILE A 1 88 ? -10.397 6.403 11.862 1.00 92.81 88 ILE A O 1
ATOM 721 N N . ASP A 1 89 ? -11.927 7.451 13.125 1.00 92.19 89 ASP A N 1
ATOM 722 C CA . ASP A 1 89 ? -11.788 8.755 12.466 1.00 92.19 89 ASP A CA 1
ATOM 723 C C . ASP A 1 89 ? -10.349 9.269 12.547 1.00 92.19 89 ASP A C 1
ATOM 725 O O . ASP A 1 89 ? -9.784 9.730 11.557 1.00 92.19 89 ASP A O 1
ATOM 729 N N . LYS A 1 90 ? -9.711 9.108 13.713 1.00 93.12 90 LYS A N 1
ATOM 730 C CA . LYS A 1 90 ? -8.310 9.481 13.915 1.00 93.12 90 LYS A CA 1
ATOM 731 C C . LYS A 1 90 ? -7.379 8.610 13.074 1.00 93.12 90 LYS A C 1
ATOM 733 O O . LYS A 1 90 ? -6.463 9.131 12.447 1.00 93.12 90 LYS A O 1
ATOM 738 N N . LEU A 1 91 ? -7.612 7.296 13.043 1.00 93.06 91 LEU A N 1
ATOM 739 C CA . LEU A 1 91 ? -6.802 6.367 12.249 1.00 93.06 91 LEU A CA 1
ATOM 740 C C . LEU A 1 91 ? -6.882 6.677 10.748 1.00 93.06 91 LEU A C 1
ATOM 742 O O . LEU A 1 91 ? -5.857 6.624 10.065 1.00 93.06 91 LEU A O 1
ATOM 746 N N . LEU A 1 92 ? -8.071 7.027 10.250 1.00 89.81 92 LEU A N 1
ATOM 747 C CA . LEU A 1 92 ? -8.284 7.434 8.862 1.00 89.81 92 LEU A CA 1
ATOM 748 C C . LEU A 1 92 ? -7.586 8.763 8.554 1.00 89.81 92 LEU A C 1
ATOM 750 O O . LEU A 1 92 ? -6.878 8.848 7.552 1.00 89.81 92 LEU A O 1
ATOM 754 N N . MET A 1 93 ? -7.713 9.767 9.428 1.00 88.50 93 MET A N 1
ATOM 755 C CA . MET A 1 93 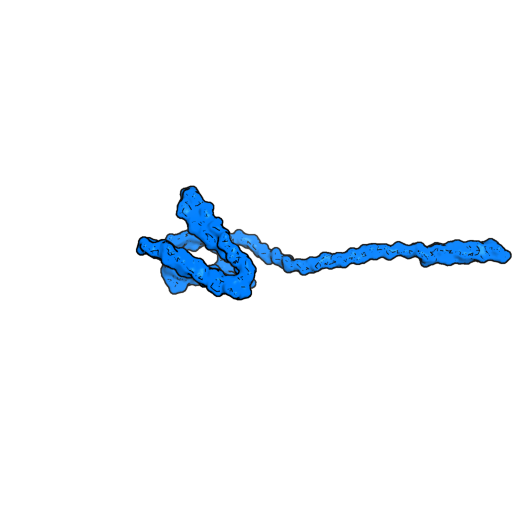? -7.004 11.043 9.273 1.00 88.50 93 MET A CA 1
ATOM 756 C C . MET A 1 93 ? -5.486 10.844 9.240 1.00 88.50 93 MET A C 1
ATOM 758 O O . MET A 1 93 ? -4.825 11.352 8.337 1.00 88.50 93 MET A O 1
ATOM 762 N N . ASP A 1 94 ? -4.934 10.064 10.173 1.00 88.19 94 ASP A N 1
ATOM 763 C CA . ASP A 1 94 ? -3.498 9.771 10.233 1.00 88.19 94 ASP A CA 1
ATOM 764 C C . ASP A 1 94 ? -3.002 9.068 8.956 1.00 88.19 94 ASP A C 1
ATOM 766 O O . ASP A 1 94 ? -1.913 9.375 8.471 1.00 88.19 94 ASP A O 1
ATOM 770 N N . ALA A 1 95 ? -3.788 8.137 8.403 1.00 86.62 95 ALA A N 1
ATOM 771 C CA . ALA A 1 95 ? -3.434 7.407 7.184 1.00 86.62 95 ALA A CA 1
ATOM 772 C C . ALA A 1 95 ? -3.437 8.301 5.934 1.00 86.62 95 ALA A C 1
ATOM 774 O O . ALA A 1 95 ? -2.599 8.128 5.053 1.00 86.62 95 ALA A O 1
ATOM 775 N N . GLN A 1 96 ? -4.357 9.265 5.863 1.00 83.31 96 GLN A N 1
ATOM 776 C CA . GLN A 1 96 ? -4.490 10.169 4.716 1.00 83.31 96 GLN A CA 1
ATOM 777 C C . GLN A 1 96 ? -3.530 11.360 4.788 1.00 83.31 96 GLN A C 1
ATOM 779 O O . GLN A 1 96 ? -3.118 11.888 3.755 1.00 83.31 96 GLN A O 1
ATOM 784 N N . LYS A 1 97 ? -3.153 11.777 6.001 1.00 83.19 97 LYS A N 1
ATOM 785 C CA . LYS A 1 97 ? -2.348 12.975 6.250 1.00 83.19 97 LYS A CA 1
ATOM 786 C C . LYS A 1 97 ? -1.063 13.006 5.424 1.00 83.19 97 LYS A C 1
ATOM 788 O O . LYS A 1 97 ? -0.817 14.000 4.756 1.00 83.19 97 LYS A O 1
ATOM 793 N N . LEU A 1 98 ? -0.284 11.921 5.411 1.00 72.94 98 LEU A N 1
ATOM 794 C CA . LEU A 1 98 ? 0.990 11.883 4.681 1.00 72.94 98 LEU A CA 1
ATOM 795 C C . LEU A 1 98 ? 0.792 12.054 3.164 1.00 72.94 98 LEU A C 1
ATOM 797 O O . LEU A 1 98 ? 1.506 12.830 2.532 1.00 72.94 98 LEU A O 1
ATOM 801 N N . SER A 1 99 ? -0.198 11.369 2.586 1.00 72.94 99 SER A N 1
ATOM 802 C CA . SER A 1 99 ? -0.522 11.471 1.157 1.00 72.94 99 SER A CA 1
ATOM 803 C C . SER A 1 99 ? -1.004 12.874 0.778 1.00 72.94 99 SER A C 1
ATOM 805 O O . SER A 1 99 ? -0.653 13.379 -0.284 1.00 72.94 99 SER A O 1
ATOM 807 N N . ILE A 1 100 ? -1.759 13.534 1.661 1.00 69.31 100 ILE A N 1
ATOM 808 C CA . ILE A 1 100 ? -2.306 14.877 1.427 1.00 69.31 100 ILE A CA 1
ATOM 809 C C . ILE A 1 100 ? -1.261 15.975 1.672 1.00 69.31 100 ILE A C 1
ATOM 811 O O . ILE A 1 100 ? -1.203 16.937 0.911 1.00 69.31 100 ILE A O 1
ATOM 815 N N . GLU A 1 101 ? -0.407 15.865 2.690 1.00 69.88 101 GLU A N 1
ATOM 816 C CA . GLU A 1 101 ? 0.596 16.896 3.015 1.00 69.88 101 GLU A CA 1
ATOM 817 C C . GLU A 1 101 ? 1.640 17.072 1.902 1.00 69.88 101 GLU A C 1
ATOM 819 O O . GLU A 1 101 ? 2.139 18.179 1.680 1.00 69.88 101 GLU A O 1
ATOM 824 N N . HIS A 1 102 ? 1.926 16.014 1.138 1.00 60.03 102 HIS A N 1
ATOM 825 C CA . HIS A 1 102 ? 2.781 16.095 -0.046 1.00 60.03 102 HIS A CA 1
ATOM 826 C C . HIS A 1 102 ? 2.058 16.628 -1.301 1.00 60.03 102 HIS A C 1
ATOM 828 O O . HIS A 1 102 ? 2.738 17.077 -2.225 1.00 60.03 102 HIS A O 1
ATOM 834 N N . SER A 1 103 ? 0.717 16.704 -1.300 1.00 58.66 103 SER A N 1
ATOM 835 C CA . SER A 1 103 ? -0.081 17.321 -2.382 1.00 58.66 103 SER A CA 1
ATOM 836 C C . SER A 1 103 ? 0.165 18.819 -2.539 1.00 58.66 103 SER A C 1
ATOM 838 O O . SER A 1 103 ? 0.011 19.359 -3.625 1.00 58.66 103 SER A O 1
ATOM 840 N N . SER A 1 104 ? 0.623 19.512 -1.488 1.00 55.69 104 SER A N 1
ATOM 841 C CA . SER A 1 104 ? 0.839 20.966 -1.549 1.00 55.69 104 SER A CA 1
ATOM 842 C C . SER A 1 104 ? 1.881 21.382 -2.601 1.00 55.69 104 SER A C 1
ATOM 844 O O . SER A 1 104 ? 2.004 22.572 -2.890 1.00 55.69 104 SER A O 1
ATOM 846 N N . LYS A 1 105 ? 2.662 20.432 -3.134 1.00 58.59 105 LYS A N 1
ATOM 847 C CA . LYS A 1 105 ? 3.689 20.652 -4.162 1.00 58.59 105 LYS A CA 1
ATOM 848 C C . LYS A 1 105 ? 3.336 20.048 -5.530 1.00 58.59 105 LYS A C 1
ATOM 850 O O . LYS A 1 105 ? 4.125 20.225 -6.455 1.00 58.59 105 LYS A O 1
ATOM 855 N N . ALA A 1 106 ? 2.212 19.339 -5.653 1.00 57.38 106 ALA A N 1
ATOM 856 C CA . ALA A 1 106 ? 1.804 18.624 -6.859 1.00 57.38 106 ALA A CA 1
ATOM 857 C C . ALA A 1 106 ? 0.297 18.809 -7.102 1.00 57.38 106 ALA A C 1
ATOM 859 O O . ALA A 1 106 ? -0.527 18.393 -6.290 1.00 57.38 106 ALA A O 1
ATOM 860 N N . ASP A 1 107 ? -0.067 19.433 -8.221 1.00 58.06 107 ASP A N 1
ATOM 861 C CA . ASP A 1 107 ? -1.467 19.545 -8.629 1.00 58.06 107 ASP A CA 1
ATOM 862 C C . ASP A 1 107 ? -2.037 18.147 -8.931 1.00 58.06 107 ASP A C 1
ATOM 864 O O . ASP A 1 107 ? -1.457 17.402 -9.718 1.00 58.06 107 ASP A O 1
ATOM 868 N N . GLY A 1 108 ? -3.196 17.806 -8.355 1.00 61.03 108 GLY A N 1
ATOM 869 C CA . GLY A 1 108 ? -4.010 16.683 -8.838 1.00 61.03 108 GLY A CA 1
ATOM 870 C C . GLY A 1 108 ? -3.987 15.370 -8.048 1.00 61.03 108 GLY A C 1
ATOM 871 O O . GLY A 1 108 ? -4.387 14.359 -8.617 1.00 61.03 108 GLY A O 1
ATOM 872 N N . ILE A 1 109 ? -3.615 15.350 -6.759 1.00 64.06 109 ILE A N 1
ATOM 873 C CA . ILE A 1 109 ? -3.861 14.157 -5.921 1.00 64.06 109 ILE A CA 1
ATOM 874 C C . ILE A 1 109 ? -5.374 13.982 -5.732 1.00 64.06 109 ILE A C 1
ATOM 876 O O . ILE A 1 109 ? -5.997 14.656 -4.906 1.00 64.06 109 ILE A O 1
ATOM 880 N N . LEU A 1 110 ? -5.971 13.082 -6.513 1.00 71.38 110 LEU A N 1
ATOM 881 C CA . LEU A 1 110 ? -7.397 12.782 -6.460 1.00 71.38 110 LEU A CA 1
ATOM 882 C C . LEU A 1 110 ? -7.646 11.552 -5.570 1.00 71.38 110 LEU A C 1
ATOM 884 O O . LEU A 1 110 ? -7.098 10.480 -5.834 1.00 71.38 110 LEU A O 1
ATOM 888 N N . PRO A 1 111 ? -8.461 11.679 -4.507 1.00 77.88 111 PRO A N 1
ATOM 889 C CA . PRO A 1 111 ? -8.868 10.538 -3.702 1.00 77.88 111 PRO A CA 1
ATOM 890 C C . PRO A 1 111 ? -9.860 9.662 -4.478 1.00 77.88 111 PRO A C 1
ATOM 892 O O . PRO A 1 111 ? -10.885 10.146 -4.962 1.00 77.88 111 PRO A O 1
ATOM 895 N N . HIS A 1 112 ? -9.590 8.360 -4.543 1.00 87.44 112 HIS A N 1
ATOM 896 C CA . HIS A 1 112 ? -10.481 7.371 -5.149 1.00 87.44 112 HIS A CA 1
ATOM 897 C C . HIS A 1 112 ? -10.969 6.362 -4.100 1.00 87.44 112 HIS A C 1
ATOM 899 O O . HIS A 1 112 ? -10.157 5.596 -3.574 1.00 87.44 112 HIS A O 1
ATOM 905 N N . PRO A 1 113 ? -12.275 6.322 -3.773 1.00 90.19 113 PRO A N 1
ATOM 906 C CA . PRO A 1 113 ? -12.784 5.398 -2.770 1.00 90.19 113 PRO A CA 1
ATOM 907 C C . PRO A 1 113 ? -12.714 3.950 -3.266 1.00 90.19 113 PRO A C 1
ATOM 909 O O . PRO A 1 113 ? -13.080 3.644 -4.401 1.00 90.19 113 PRO A O 1
ATOM 912 N N . PHE A 1 114 ? -12.288 3.052 -2.383 1.00 91.81 114 PHE A N 1
ATOM 913 C CA . PHE A 1 114 ? -12.426 1.609 -2.547 1.00 91.81 114 PHE A CA 1
ATOM 914 C C . PHE A 1 114 ? -13.619 1.134 -1.725 1.00 91.81 114 PHE A C 1
ATOM 916 O O . PHE A 1 114 ? -13.671 1.373 -0.517 1.00 91.81 114 PHE A O 1
ATOM 923 N N . VAL A 1 115 ? -14.565 0.455 -2.370 1.00 95.00 115 VAL A N 1
ATOM 924 C CA . VAL A 1 115 ? -15.781 -0.045 -1.727 1.00 95.00 115 VAL A CA 1
ATOM 925 C C . VAL A 1 115 ? -15.988 -1.502 -2.118 1.00 95.00 115 VAL A C 1
ATOM 927 O O . VAL A 1 115 ? -16.162 -1.816 -3.292 1.00 95.00 115 VAL A O 1
ATOM 930 N N . ASN A 1 116 ? -15.989 -2.378 -1.120 1.00 95.12 116 ASN A N 1
ATOM 931 C CA . ASN A 1 116 ? -16.419 -3.764 -1.227 1.00 95.12 116 ASN A CA 1
ATOM 932 C C . ASN A 1 116 ? -17.521 -3.995 -0.184 1.00 95.12 116 ASN A C 1
ATOM 934 O O . ASN A 1 116 ? -17.245 -4.211 0.998 1.00 95.12 116 ASN A O 1
ATOM 938 N N . GLU A 1 117 ? -18.776 -3.894 -0.624 1.00 95.62 117 GLU A N 1
ATOM 939 C CA . GLU A 1 117 ? -19.949 -4.033 0.247 1.00 95.62 117 GLU A CA 1
ATOM 940 C C . GLU A 1 117 ? -20.161 -5.475 0.724 1.00 95.62 117 GLU A C 1
ATOM 942 O O . GLU A 1 117 ? -20.594 -5.679 1.858 1.00 95.62 117 GLU A O 1
ATOM 947 N N . GLU A 1 118 ? -19.824 -6.460 -0.115 1.00 97.12 118 GLU A N 1
ATOM 948 C CA . GLU A 1 118 ? -19.987 -7.890 0.169 1.00 97.12 118 GLU A CA 1
ATOM 949 C C . GLU A 1 118 ? -19.142 -8.304 1.380 1.00 97.12 118 GLU A C 1
ATOM 951 O O . GLU A 1 118 ? -19.669 -8.834 2.361 1.00 97.12 118 GLU A O 1
ATOM 956 N N . ASP A 1 119 ? -17.855 -7.948 1.365 1.00 94.94 119 ASP A N 1
ATOM 957 C CA . ASP A 1 119 ? -16.922 -8.253 2.454 1.00 94.94 119 ASP A CA 1
ATOM 958 C C . ASP A 1 119 ? -16.846 -7.142 3.516 1.00 94.94 119 ASP A C 1
ATOM 960 O O . ASP A 1 119 ? -16.113 -7.264 4.501 1.00 94.94 119 ASP A O 1
ATOM 964 N N . LYS A 1 120 ? -17.593 -6.043 3.332 1.00 93.81 120 LYS A N 1
ATOM 965 C CA . LYS A 1 120 ? -17.559 -4.834 4.178 1.00 93.81 120 LYS A CA 1
ATOM 966 C C . LYS A 1 120 ? -16.148 -4.249 4.327 1.00 93.81 120 LYS A C 1
ATOM 968 O O . LYS A 1 120 ? -15.761 -3.805 5.412 1.00 93.81 120 LYS A O 1
ATOM 973 N N . VAL A 1 121 ? -15.384 -4.235 3.238 1.00 92.25 121 VAL A N 1
ATOM 974 C CA . VAL A 1 121 ? -14.031 -3.667 3.183 1.00 92.25 121 VAL A CA 1
ATOM 975 C C . VAL A 1 121 ? -14.075 -2.333 2.449 1.00 92.25 121 VAL A C 1
ATOM 977 O O . VAL A 1 121 ? -14.552 -2.243 1.322 1.00 92.25 121 VAL A O 1
ATOM 980 N N . TYR A 1 122 ? -13.540 -1.295 3.084 1.00 92.38 122 TYR A N 1
ATOM 981 C CA . TYR A 1 122 ? -13.552 0.070 2.565 1.00 92.38 122 TYR A CA 1
ATOM 982 C C . TYR A 1 122 ? -12.148 0.667 2.626 1.00 92.38 122 TYR A C 1
ATOM 984 O O . TYR A 1 122 ? -11.352 0.318 3.500 1.00 92.38 122 TYR A O 1
ATOM 992 N N . GLY A 1 123 ? -11.842 1.578 1.709 1.00 90.94 123 GLY A N 1
ATOM 993 C CA . GLY A 1 123 ? -10.537 2.225 1.646 1.00 90.94 123 GLY A CA 1
ATOM 994 C C . GLY A 1 123 ? -10.527 3.460 0.757 1.00 90.94 123 GLY A C 1
ATOM 995 O O . GLY A 1 123 ? -11.555 3.885 0.233 1.00 90.94 123 GLY A O 1
ATOM 996 N N . MET A 1 124 ? -9.342 4.038 0.595 1.00 88.94 124 MET A N 1
ATOM 997 C CA . MET A 1 124 ? -9.103 5.197 -0.259 1.00 88.94 124 MET A CA 1
ATOM 998 C C . MET A 1 124 ? -7.751 5.037 -0.949 1.00 88.94 124 MET A C 1
ATOM 1000 O O . MET A 1 124 ? -6.759 4.724 -0.288 1.00 88.94 124 MET A O 1
ATOM 1004 N N . TYR A 1 125 ? -7.714 5.268 -2.255 1.00 87.69 125 TYR A N 1
ATOM 1005 C CA . TYR A 1 125 ? -6.490 5.361 -3.039 1.00 87.69 125 TYR A CA 1
ATOM 1006 C C . TYR A 1 125 ? -6.140 6.821 -3.292 1.00 87.69 125 TYR A C 1
ATOM 1008 O O . TYR A 1 125 ? -7.022 7.656 -3.485 1.00 87.69 125 TYR A O 1
ATOM 1016 N N . PHE A 1 126 ? -4.843 7.101 -3.316 1.00 82.12 126 PHE A N 1
ATOM 1017 C CA . PHE A 1 126 ? -4.287 8.393 -3.685 1.00 82.12 126 PHE A CA 1
ATOM 1018 C C . PHE A 1 126 ? -3.227 8.139 -4.754 1.00 82.12 126 PHE A C 1
ATOM 1020 O O . PHE A 1 126 ? -2.297 7.367 -4.515 1.00 82.12 126 PHE A O 1
ATOM 1027 N N . GLU A 1 127 ? -3.389 8.753 -5.920 1.00 76.12 127 GLU A N 1
ATOM 1028 C CA . GLU A 1 127 ? -2.374 8.782 -6.975 1.00 76.12 127 GLU A CA 1
ATOM 1029 C C . GLU A 1 127 ? -1.628 10.118 -6.887 1.00 76.12 127 GLU A C 1
ATOM 1031 O O . GLU A 1 127 ? -2.258 11.158 -6.682 1.00 76.12 127 GLU A O 1
ATOM 1036 N N . VAL A 1 128 ? -0.295 10.070 -6.956 1.00 67.88 128 VAL A N 1
ATOM 1037 C CA . VAL A 1 128 ? 0.609 11.229 -6.835 1.00 67.88 128 VAL A CA 1
ATOM 1038 C C . VAL A 1 128 ? 1.530 11.283 -8.037 1.00 67.88 128 VAL A C 1
ATOM 1040 O O . VAL A 1 128 ? 2.036 10.199 -8.409 1.00 67.88 128 VAL A O 1
#

Radius of gyration: 32.12 Å; chains: 1; bounding box: 38×38×106 Å

Sequence (128 aa):
MKIKSVILLLTSLLLYTGCAEEVLPKPKAMLRLEYPNSEYGVINTQHFQFKKNLLSEFEQKNNNAHILDYPRMKGSLFITYKKVNNDIDKLLMDAQKLSIEHSSKADGILPHPFVNEEDKVYGMYFEV

Secondary structure (DSSP, 8-state):
-HHHHHHHHHHHHHTT-------PPPPPPPP--------EEEEE-SS-EEEEETTSEEEESSSSEEEEEEGGGTEEEEEE----SS-HHHHHHHHHHHHHHGGGGSTT--EEEEEETTTTEEEEEE--

Foldseek 3Di:
DVVVVVVVVVVVVVVPPDDDDPPDDDPDDDDPDDDPDWDWDWDDAPPDIDIDTPQWDWDDPDSFWIKTDNVVVRDIDIGGDDDDDVCVVVVQCVVCVVLVVVCVPPPDFDWDWDDDPPVRDIDIDTDD